Protein AF-A0A3D2Q6K9-F1 (afdb_monomer_lite)

Structure (mmCIF, N/CA/C/O backbone):
data_AF-A0A3D2Q6K9-F1
#
_entry.id   AF-A0A3D2Q6K9-F1
#
loop_
_atom_site.group_PDB
_atom_site.id
_atom_site.type_symbol
_atom_site.label_atom_id
_atom_site.label_alt_id
_atom_site.label_comp_id
_atom_site.label_asym_id
_atom_site.label_entity_id
_atom_site.label_seq_id
_atom_site.pdbx_PDB_ins_code
_atom_site.Cartn_x
_atom_site.Cartn_y
_atom_site.Cartn_z
_atom_site.occupancy
_atom_site.B_iso_or_equiv
_atom_site.auth_seq_id
_atom_site.auth_comp_id
_atom_site.auth_asym_id
_atom_site.auth_atom_id
_atom_site.pdbx_PDB_model_num
ATOM 1 N N . MET A 1 1 ? -17.529 -21.625 10.322 1.00 55.47 1 MET A N 1
ATOM 2 C CA . MET A 1 1 ? -16.705 -20.407 10.408 1.00 55.47 1 MET A CA 1
ATOM 3 C C . MET A 1 1 ? -17.186 -19.520 9.284 1.00 55.47 1 MET A C 1
ATOM 5 O O . MET A 1 1 ? -17.028 -19.915 8.136 1.00 55.47 1 MET A O 1
ATOM 9 N N . GLU A 1 2 ? -17.887 -18.443 9.616 1.00 82.94 2 GLU A N 1
ATOM 10 C CA . GLU A 1 2 ? -18.277 -17.414 8.651 1.00 82.94 2 GLU A CA 1
ATOM 11 C C . GLU A 1 2 ? -17.217 -16.316 8.727 1.00 82.94 2 GLU A C 1
ATOM 13 O O . GLU A 1 2 ? -16.812 -15.921 9.822 1.00 82.94 2 GLU A O 1
ATOM 18 N N . THR A 1 3 ? -16.693 -15.923 7.572 1.00 85.94 3 THR A N 1
ATOM 19 C CA . THR A 1 3 ? -15.709 -14.850 7.440 1.00 85.94 3 THR A CA 1
ATOM 20 C C . THR A 1 3 ? -16.382 -13.735 6.666 1.00 85.94 3 THR A C 1
ATOM 22 O O . THR A 1 3 ? -16.776 -13.954 5.521 1.00 85.94 3 THR A O 1
ATOM 25 N N . ASP A 1 4 ? -16.464 -12.553 7.268 1.00 86.94 4 ASP A N 1
ATOM 26 C CA . ASP A 1 4 ? -17.019 -11.370 6.620 1.00 86.94 4 ASP A CA 1
ATOM 27 C C . ASP A 1 4 ? -15.901 -10.504 6.034 1.00 86.94 4 ASP A C 1
ATOM 29 O O . ASP A 1 4 ? -14.894 -10.213 6.688 1.00 86.94 4 ASP A O 1
ATOM 33 N N . LEU A 1 5 ? -16.079 -10.086 4.780 1.00 88.75 5 LEU A N 1
ATOM 34 C CA . LEU A 1 5 ? -15.192 -9.134 4.122 1.00 88.75 5 LEU A CA 1
ATOM 35 C C . LEU A 1 5 ? -15.579 -7.714 4.544 1.00 88.75 5 LEU A C 1
ATOM 37 O O . LEU A 1 5 ? -16.621 -7.202 4.148 1.00 88.75 5 LEU A O 1
ATOM 41 N N . ILE A 1 6 ? -14.716 -7.075 5.330 1.00 88.00 6 ILE A N 1
ATOM 42 C CA . ILE A 1 6 ? -14.958 -5.733 5.887 1.00 88.00 6 ILE A CA 1
ATOM 43 C C . ILE A 1 6 ? -14.280 -4.603 5.095 1.00 88.00 6 ILE A C 1
ATOM 45 O O . ILE A 1 6 ? -14.420 -3.434 5.448 1.00 88.00 6 ILE A O 1
ATOM 49 N N . GLY A 1 7 ? -13.546 -4.930 4.027 1.00 85.19 7 GLY A N 1
ATOM 50 C CA . GLY A 1 7 ? -12.938 -3.942 3.141 1.00 85.19 7 GLY A CA 1
ATOM 51 C C . GLY A 1 7 ? -11.932 -4.531 2.156 1.00 85.19 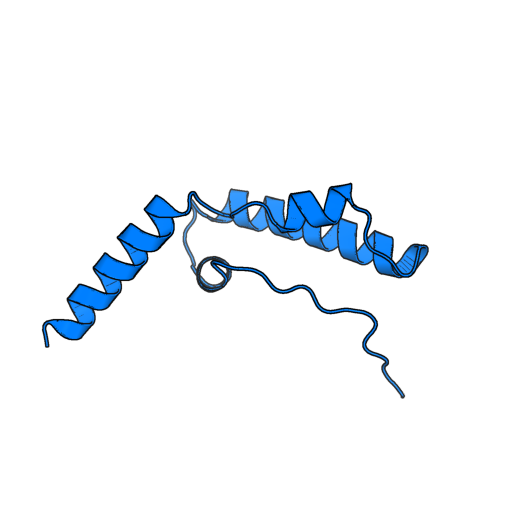7 GLY A C 1
ATOM 52 O O . GLY A 1 7 ? -11.284 -5.540 2.431 1.00 85.19 7 GLY A O 1
ATOM 53 N N . GLU A 1 8 ? -11.779 -3.854 1.020 1.00 91.19 8 GLU A N 1
ATOM 54 C CA . GLU A 1 8 ? -10.770 -4.132 -0.004 1.00 91.19 8 GLU A CA 1
ATOM 55 C C . GLU A 1 8 ? -10.032 -2.839 -0.354 1.00 91.19 8 GLU A C 1
ATOM 57 O O . GLU A 1 8 ? -10.630 -1.764 -0.410 1.00 91.19 8 GLU A O 1
ATOM 62 N N . ILE A 1 9 ? -8.723 -2.940 -0.589 1.00 92.19 9 ILE A N 1
ATOM 63 C CA . ILE A 1 9 ? -7.883 -1.806 -0.979 1.00 92.19 9 ILE A CA 1
ATOM 64 C C . ILE A 1 9 ? -7.302 -2.108 -2.356 1.00 92.19 9 ILE A C 1
ATOM 66 O O . ILE A 1 9 ? -6.493 -3.024 -2.514 1.00 92.19 9 ILE A O 1
ATOM 70 N N . TYR A 1 10 ? -7.709 -1.318 -3.346 1.00 92.00 10 TYR A N 1
ATOM 71 C CA . TYR A 1 10 ? -7.219 -1.403 -4.720 1.00 92.00 10 TYR A CA 1
ATOM 72 C C . TYR A 1 10 ? -6.189 -0.312 -4.989 1.00 92.00 10 TYR A C 1
ATOM 74 O O . TYR A 1 10 ? -6.251 0.773 -4.410 1.00 92.00 10 TYR A O 1
ATOM 82 N N . ARG A 1 11 ? -5.234 -0.587 -5.882 1.00 91.25 11 ARG A N 1
ATOM 83 C CA . ARG A 1 11 ? -4.178 0.370 -6.214 1.00 91.25 11 ARG A CA 1
ATOM 84 C C . ARG A 1 11 ? -3.663 0.203 -7.644 1.00 91.25 11 ARG A C 1
ATOM 86 O O . ARG A 1 11 ? -3.470 -0.908 -8.136 1.00 91.25 11 ARG A O 1
ATOM 93 N N . ASN A 1 12 ? -3.382 1.344 -8.270 1.00 91.12 12 ASN A N 1
ATOM 94 C CA . ASN A 1 12 ? -2.677 1.442 -9.546 1.00 91.12 12 ASN A CA 1
ATOM 95 C C . ASN A 1 12 ? -1.211 1.014 -9.411 1.00 91.12 12 ASN A C 1
ATOM 97 O O . ASN A 1 12 ? -0.656 0.981 -8.320 1.00 91.12 12 ASN A O 1
ATOM 101 N N . GLN A 1 13 ? -0.546 0.714 -10.526 1.00 92.62 13 GLN A N 1
ATOM 102 C CA . GLN A 1 13 ? 0.860 0.286 -10.518 1.00 92.62 13 GLN A CA 1
ATOM 103 C C . GLN A 1 13 ? 1.111 -1.017 -9.721 1.00 92.62 13 GLN A C 1
ATOM 105 O O . GLN A 1 13 ? 2.247 -1.327 -9.369 1.00 92.62 13 GLN A O 1
ATOM 110 N N . GLY A 1 14 ? 0.068 -1.830 -9.496 1.00 89.75 14 GLY A N 1
ATOM 111 C CA . GLY A 1 14 ? 0.138 -3.121 -8.800 1.00 89.75 14 GLY A CA 1
ATOM 112 C C . GLY A 1 14 ? 1.247 -4.075 -9.275 1.00 89.75 14 GLY A C 1
ATOM 113 O O . GLY A 1 14 ? 1.875 -4.701 -8.421 1.00 89.75 14 GLY A O 1
ATOM 114 N N . PRO A 1 15 ? 1.589 -4.147 -10.581 1.00 90.19 15 PRO A N 1
ATOM 115 C CA . PRO A 1 15 ? 2.718 -4.952 -11.045 1.00 90.19 15 PRO A CA 1
ATOM 116 C C . PRO A 1 15 ? 4.063 -4.624 -10.381 1.00 90.19 15 PRO A C 1
ATOM 118 O O . PRO A 1 15 ? 4.919 -5.500 -10.331 1.00 90.19 15 PRO A O 1
ATOM 121 N N . LEU A 1 16 ? 4.261 -3.407 -9.852 1.00 92.62 16 LEU A N 1
ATOM 122 C CA . LEU A 1 16 ? 5.482 -3.041 -9.122 1.00 92.62 16 LEU A CA 1
ATOM 123 C C . LEU A 1 16 ? 5.640 -3.832 -7.821 1.00 92.62 16 LEU A C 1
ATOM 125 O O . LEU A 1 16 ? 6.761 -4.108 -7.417 1.00 92.62 16 LEU A O 1
ATOM 129 N N . LEU A 1 17 ? 4.537 -4.251 -7.193 1.00 92.19 17 LEU A N 1
ATOM 130 C CA . LEU A 1 17 ? 4.558 -5.026 -5.947 1.00 92.19 17 LEU A CA 1
ATOM 131 C C . LEU A 1 17 ? 5.083 -6.457 -6.138 1.00 92.19 17 LEU A C 1
ATOM 133 O O . LEU A 1 17 ? 5.420 -7.116 -5.158 1.00 92.19 17 LEU A O 1
ATOM 137 N N . LEU A 1 18 ? 5.109 -6.940 -7.383 1.00 89.38 18 LEU A N 1
ATOM 138 C CA . LEU A 1 18 ? 5.549 -8.286 -7.757 1.00 89.38 18 LEU A CA 1
ATOM 139 C C . LEU A 1 18 ? 6.976 -8.304 -8.320 1.00 89.38 18 LEU A C 1
ATOM 141 O O . LEU A 1 18 ? 7.478 -9.367 -8.680 1.00 89.38 18 LEU A O 1
ATOM 145 N N . ARG A 1 19 ? 7.612 -7.135 -8.465 1.00 86.94 19 ARG A N 1
ATOM 146 C CA . ARG A 1 19 ? 8.959 -7.017 -9.025 1.00 86.94 19 ARG A CA 1
ATOM 147 C C . ARG A 1 19 ? 9.998 -7.249 -7.937 1.00 86.94 19 ARG A C 1
ATOM 149 O O . ARG A 1 19 ? 9.941 -6.626 -6.882 1.00 86.94 19 ARG A O 1
ATOM 156 N N . ASP A 1 20 ? 10.967 -8.101 -8.246 1.00 88.19 20 ASP A N 1
ATOM 157 C CA . ASP A 1 20 ? 12.188 -8.261 -7.463 1.00 88.19 20 ASP A CA 1
ATOM 158 C C . ASP A 1 20 ? 13.214 -7.216 -7.934 1.00 88.19 20 ASP A C 1
ATOM 160 O O . ASP A 1 20 ? 14.059 -7.480 -8.790 1.00 88.19 20 ASP A O 1
ATOM 164 N N . ASP A 1 21 ? 13.026 -5.974 -7.481 1.00 90.12 21 ASP A N 1
ATOM 165 C CA . ASP A 1 21 ? 13.912 -4.843 -7.768 1.00 90.12 21 ASP A CA 1
ATOM 166 C C . ASP A 1 21 ? 14.300 -4.149 -6.450 1.00 90.12 21 ASP A C 1
ATOM 168 O O . ASP A 1 21 ? 13.436 -3.534 -5.810 1.00 90.12 21 ASP A O 1
ATOM 172 N N . PRO A 1 22 ? 15.587 -4.189 -6.051 1.00 94.00 22 PRO A N 1
ATOM 173 C CA . PRO A 1 22 ? 16.076 -3.531 -4.840 1.00 94.00 22 PRO A CA 1
ATOM 174 C C . PRO A 1 22 ? 15.754 -2.032 -4.760 1.00 94.00 22 PRO A C 1
ATOM 176 O O . PRO A 1 22 ? 15.630 -1.483 -3.667 1.00 94.00 22 P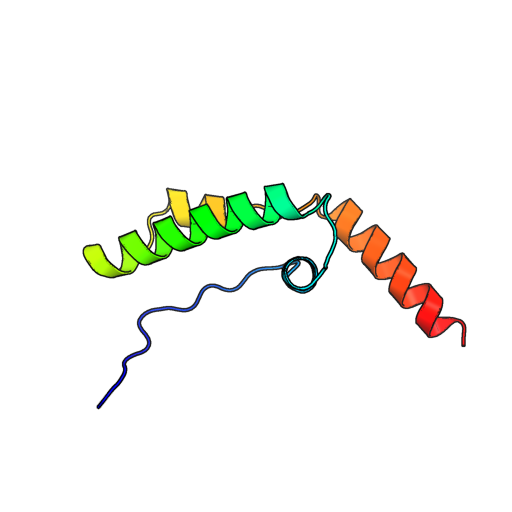RO A O 1
ATOM 179 N N . GLN A 1 23 ? 15.594 -1.345 -5.896 1.00 92.19 23 GLN A N 1
ATOM 180 C CA . GLN A 1 23 ? 15.241 0.079 -5.911 1.00 92.19 23 GLN A CA 1
ATOM 181 C C . GLN A 1 23 ? 13.778 0.323 -5.513 1.00 92.19 23 GLN A C 1
ATOM 183 O O . GLN A 1 23 ? 13.445 1.402 -5.019 1.00 92.19 23 GLN A O 1
ATOM 188 N N . LEU A 1 24 ? 12.905 -0.671 -5.700 1.00 93.62 24 LEU A N 1
ATOM 189 C CA . LEU A 1 24 ? 11.492 -0.597 -5.328 1.00 93.62 24 LEU A CA 1
ATOM 190 C C . LEU A 1 24 ? 11.239 -1.007 -3.875 1.00 93.62 24 LEU A C 1
ATOM 192 O O . LEU A 1 24 ? 10.227 -0.597 -3.307 1.00 93.62 24 LEU A O 1
ATOM 196 N N . GLU A 1 25 ? 12.140 -1.765 -3.245 1.00 94.88 25 GLU A N 1
ATOM 197 C CA . GLU A 1 25 ? 11.997 -2.213 -1.854 1.00 94.88 25 GLU A CA 1
ATOM 198 C C . GLU A 1 25 ? 11.606 -1.107 -0.859 1.00 94.88 25 GLU A C 1
ATOM 200 O O . GLU A 1 25 ? 10.612 -1.297 -0.149 1.00 94.88 25 GLU A O 1
ATOM 205 N N . PRO A 1 26 ? 12.295 0.054 -0.786 1.00 95.81 26 PRO A N 1
ATOM 206 C CA . PRO A 1 26 ? 11.935 1.093 0.179 1.00 95.81 26 PRO A CA 1
ATOM 207 C C . PRO A 1 26 ? 10.540 1.679 -0.082 1.00 95.81 26 PRO A C 1
ATOM 209 O O . PRO A 1 26 ? 9.792 1.951 0.859 1.00 95.81 26 PRO A O 1
ATOM 212 N N . ILE A 1 27 ? 10.158 1.815 -1.353 1.00 95.25 27 ILE A N 1
ATOM 213 C CA . ILE A 1 27 ? 8.851 2.334 -1.778 1.00 95.25 27 ILE A CA 1
ATOM 214 C C . ILE A 1 27 ? 7.743 1.345 -1.388 1.00 95.25 27 ILE A C 1
ATOM 216 O O . ILE A 1 27 ? 6.729 1.717 -0.790 1.00 95.25 27 ILE A O 1
ATOM 220 N N . ILE A 1 28 ? 7.951 0.057 -1.671 1.00 95.19 28 ILE A N 1
ATOM 221 C CA . ILE A 1 28 ? 7.013 -1.015 -1.325 1.00 95.19 28 ILE A CA 1
ATOM 222 C C . ILE A 1 28 ? 6.895 -1.150 0.197 1.00 95.19 28 ILE A C 1
ATOM 224 O O . ILE A 1 28 ? 5.790 -1.336 0.712 1.00 95.19 28 ILE A O 1
ATOM 228 N N . ALA A 1 29 ? 8.003 -1.034 0.933 1.00 95.69 29 ALA A N 1
ATOM 229 C CA . ALA A 1 29 ? 7.998 -1.059 2.391 1.00 95.69 29 ALA A CA 1
ATOM 230 C C . ALA A 1 29 ? 7.160 0.092 2.964 1.00 95.69 29 ALA A C 1
ATOM 232 O O . ALA A 1 29 ? 6.311 -0.140 3.828 1.00 95.69 29 ALA A O 1
ATOM 233 N N . GLN A 1 30 ? 7.318 1.310 2.437 1.00 96.00 30 GLN A N 1
ATOM 234 C CA . GLN A 1 30 ? 6.511 2.458 2.847 1.00 96.00 30 GLN A CA 1
ATOM 235 C C . GLN A 1 30 ? 5.018 2.243 2.559 1.00 96.00 30 GLN A C 1
ATOM 237 O O . GLN A 1 30 ? 4.178 2.528 3.414 1.00 96.00 30 GLN A O 1
ATOM 242 N N . TYR A 1 31 ? 4.669 1.680 1.400 1.00 96.56 31 TYR A N 1
ATOM 243 C CA . TYR A 1 31 ? 3.280 1.334 1.093 1.00 96.56 31 TYR A CA 1
ATOM 244 C C . TYR A 1 31 ? 2.709 0.279 2.052 1.00 96.56 31 TYR A C 1
ATOM 246 O O . TYR A 1 31 ? 1.592 0.432 2.547 1.00 96.56 31 TYR A O 1
ATOM 254 N N . LYS A 1 32 ? 3.481 -0.762 2.385 1.00 96.00 32 LYS A N 1
ATOM 255 C CA . LYS A 1 32 ? 3.064 -1.781 3.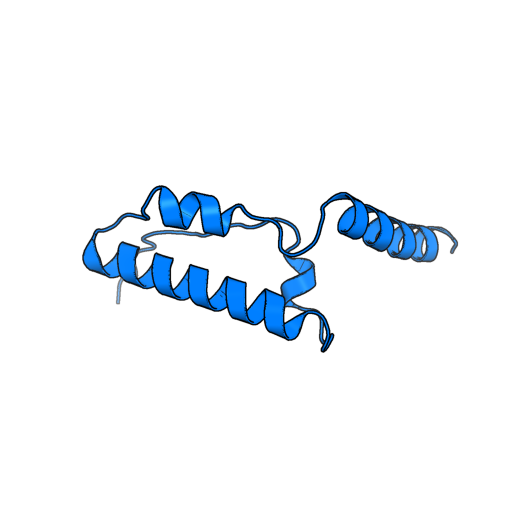361 1.00 96.00 32 LYS A CA 1
ATOM 256 C C . LYS A 1 32 ? 2.796 -1.178 4.742 1.00 96.00 32 LYS A C 1
ATOM 258 O O . LYS A 1 32 ? 1.847 -1.598 5.397 1.00 96.00 32 LYS A O 1
ATOM 263 N N . LEU A 1 33 ? 3.564 -0.170 5.166 1.00 97.88 33 LEU A N 1
ATOM 264 C CA . LEU A 1 33 ? 3.285 0.560 6.409 1.00 97.88 33 LEU A CA 1
ATOM 265 C C . LEU A 1 33 ? 1.940 1.301 6.350 1.00 97.88 33 LEU A C 1
ATOM 267 O O . LEU A 1 33 ? 1.180 1.257 7.314 1.00 97.88 33 LEU A O 1
ATOM 271 N N . ARG A 1 34 ? 1.595 1.915 5.211 1.00 97.25 34 ARG A N 1
ATOM 272 C CA . ARG A 1 34 ? 0.279 2.556 5.013 1.00 97.25 34 ARG A CA 1
ATOM 273 C C . ARG A 1 34 ? -0.863 1.541 5.074 1.00 97.25 34 ARG A C 1
ATOM 275 O O . ARG A 1 34 ? -1.868 1.800 5.730 1.00 97.25 34 ARG A O 1
ATOM 282 N N . LEU A 1 35 ? -0.685 0.360 4.475 1.00 96.94 35 LEU A N 1
ATOM 283 C CA . LEU A 1 35 ? -1.652 -0.741 4.577 1.00 96.94 35 LEU A CA 1
ATOM 284 C C . LEU A 1 35 ? -1.826 -1.238 6.017 1.00 96.94 35 LEU A C 1
ATOM 286 O O . LEU A 1 35 ? -2.944 -1.525 6.431 1.00 96.94 35 LEU A O 1
ATOM 290 N N . GLN A 1 36 ? -0.745 -1.317 6.798 1.00 97.56 36 GLN A N 1
ATOM 291 C CA . GLN A 1 36 ? -0.828 -1.677 8.217 1.00 97.56 36 GLN A CA 1
ATOM 292 C C . GLN A 1 36 ? -1.603 -0.635 9.027 1.00 97.56 36 GLN A C 1
ATOM 294 O O . GLN A 1 36 ? -2.388 -1.005 9.901 1.00 97.56 36 GLN A O 1
ATOM 299 N N . THR A 1 37 ? -1.411 0.654 8.736 1.00 97.94 37 THR A N 1
ATOM 300 C CA . THR A 1 37 ? -2.208 1.732 9.334 1.00 97.94 37 THR A CA 1
ATOM 301 C C . THR A 1 37 ? -3.682 1.576 8.974 1.00 97.94 37 THR A C 1
ATOM 303 O O . THR A 1 37 ? -4.505 1.507 9.879 1.00 97.94 37 THR A O 1
ATOM 306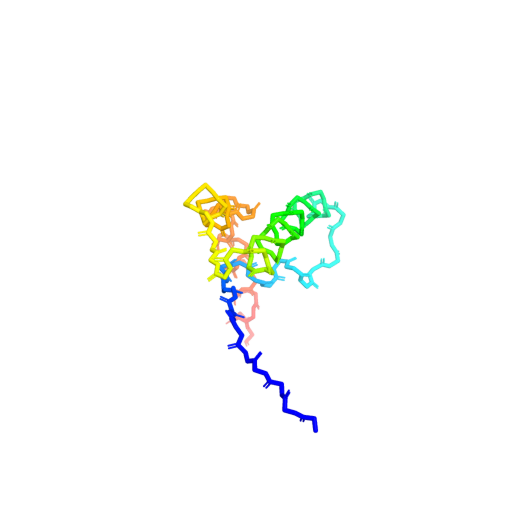 N N . ALA A 1 38 ? -4.013 1.404 7.692 1.00 97.19 38 ALA A N 1
ATOM 307 C CA . ALA A 1 38 ? -5.394 1.205 7.251 1.00 97.19 38 ALA A CA 1
ATOM 308 C C . ALA A 1 38 ? -6.042 -0.031 7.893 1.00 97.19 38 ALA A C 1
ATOM 310 O O . ALA A 1 38 ? -7.164 0.039 8.379 1.00 97.19 38 ALA A O 1
ATOM 311 N N . GLY A 1 39 ? -5.319 -1.153 7.970 1.00 95.75 39 GLY A N 1
ATOM 312 C CA . GLY A 1 39 ? -5.799 -2.354 8.655 1.00 95.75 39 GLY A CA 1
ATOM 313 C C . GLY A 1 39 ? -6.076 -2.112 10.141 1.00 95.75 39 GLY A C 1
ATOM 314 O O . GLY A 1 39 ? -7.076 -2.593 10.668 1.00 95.75 39 GLY A O 1
ATOM 315 N N . ARG A 1 40 ? -5.232 -1.323 10.818 1.00 96.75 40 ARG A N 1
ATOM 316 C CA . ARG A 1 40 ? -5.447 -0.925 12.217 1.00 96.75 40 ARG A CA 1
ATOM 317 C C . ARG A 1 40 ? -6.686 -0.041 12.376 1.00 96.75 40 ARG A C 1
ATOM 319 O O . ARG A 1 40 ? -7.435 -0.244 13.326 1.00 96.75 40 ARG A O 1
ATOM 326 N N . GLU A 1 41 ? -6.893 0.914 11.475 1.00 97.00 41 GLU A N 1
ATOM 327 C CA . GLU A 1 41 ? -8.076 1.785 11.477 1.00 97.00 41 GLU A CA 1
ATOM 328 C C . GLU A 1 41 ? -9.355 0.971 11.245 1.00 97.00 41 GLU A C 1
ATOM 330 O O . GLU A 1 41 ? -10.284 1.067 12.039 1.00 97.00 41 GLU A O 1
ATOM 335 N N . ILE A 1 42 ? -9.371 0.064 10.262 1.00 95.12 42 ILE A N 1
ATOM 336 C CA . ILE A 1 42 ? -10.524 -0.811 9.998 1.00 95.12 42 ILE A CA 1
ATOM 337 C C . ILE A 1 42 ? -10.883 -1.642 11.236 1.00 95.12 42 ILE A C 1
ATOM 339 O O . ILE A 1 42 ? -12.054 -1.720 11.599 1.00 95.12 42 ILE A O 1
ATOM 343 N N . VAL A 1 43 ? -9.896 -2.250 11.905 1.00 93.19 43 VAL A N 1
ATOM 344 C CA . VAL A 1 43 ? -10.145 -3.091 13.091 1.00 93.19 43 VAL A CA 1
ATOM 345 C C . VAL A 1 43 ? -10.728 -2.285 14.255 1.00 93.19 43 VAL A C 1
ATOM 347 O O . VAL A 1 43 ? -11.578 -2.796 14.980 1.00 93.19 43 VAL A O 1
ATOM 350 N N . ASN A 1 44 ? -10.279 -1.044 14.448 1.00 95.69 44 ASN A N 1
ATOM 351 C CA . ASN A 1 44 ? -10.663 -0.241 15.611 1.00 95.69 44 ASN A CA 1
ATOM 352 C C . ASN A 1 44 ? -11.904 0.628 15.371 1.00 95.69 44 ASN A C 1
ATOM 354 O O . ASN A 1 44 ? -12.663 0.885 16.301 1.00 95.69 44 ASN A O 1
ATOM 358 N N . GLU A 1 45 ? -12.089 1.105 14.143 1.00 95.69 45 GLU A N 1
ATOM 359 C CA . GLU A 1 45 ? -13.026 2.179 13.798 1.00 95.69 45 GLU A CA 1
ATOM 360 C C . GLU A 1 45 ? -14.020 1.765 12.704 1.00 95.69 45 GLU A C 1
ATOM 362 O O . GLU A 1 45 ? -14.910 2.546 12.371 1.00 95.69 45 GLU A O 1
ATOM 367 N N . LEU A 1 46 ? -13.876 0.563 12.123 1.00 93.62 46 LEU A N 1
ATOM 368 C CA . LEU A 1 46 ? -14.648 0.083 10.964 1.00 93.62 46 LEU A CA 1
ATOM 369 C C . LEU A 1 46 ? -14.625 1.061 9.775 1.00 93.62 46 LEU A C 1
ATOM 371 O O . LEU A 1 46 ? -15.542 1.095 8.955 1.00 93.62 46 LEU A O 1
ATOM 375 N N . SER A 1 47 ? -13.571 1.872 9.680 1.00 95.12 47 SER A N 1
ATOM 376 C CA . SER A 1 47 ? -13.381 2.860 8.623 1.00 95.12 47 SER A CA 1
ATOM 377 C C . SER A 1 47 ? -11.892 3.146 8.405 1.00 95.12 47 SER A C 1
ATOM 379 O O . SER A 1 47 ? -11.058 2.752 9.214 1.00 95.12 47 SER A O 1
ATOM 381 N N . ILE A 1 48 ? -11.560 3.799 7.288 1.00 97.00 48 ILE A N 1
ATOM 382 C CA . ILE A 1 48 ? -10.214 4.317 7.001 1.00 97.00 48 ILE A CA 1
ATOM 383 C C . ILE A 1 48 ? -10.288 5.841 7.059 1.00 97.00 48 ILE A C 1
ATOM 385 O O . ILE A 1 48 ? -11.197 6.438 6.467 1.00 97.00 48 ILE A O 1
ATOM 389 N N . SER A 1 49 ? -9.326 6.472 7.725 1.00 97.38 49 SER A N 1
ATOM 390 C CA . SER A 1 49 ? -9.257 7.924 7.852 1.00 97.38 49 SER A CA 1
ATOM 391 C C . SER A 1 49 ? -8.995 8.600 6.500 1.00 97.38 49 SER A C 1
ATOM 393 O O . SER A 1 49 ? -8.316 8.062 5.624 1.00 97.38 49 SER A O 1
ATOM 395 N N . GLU A 1 50 ? -9.485 9.830 6.316 1.00 97.88 50 GLU A N 1
ATOM 396 C CA . GLU A 1 50 ? -9.239 10.601 5.082 1.00 97.88 50 GLU A CA 1
ATOM 397 C C . GLU A 1 50 ? -7.747 10.840 4.822 1.00 97.88 50 GLU A C 1
ATOM 399 O O . GLU A 1 50 ? -7.304 10.901 3.675 1.00 97.88 50 GLU A O 1
ATOM 404 N N . LYS A 1 51 ? -6.952 10.940 5.892 1.00 98.00 51 LYS A N 1
ATOM 405 C CA . LYS A 1 51 ? -5.497 11.022 5.791 1.00 98.00 51 LYS A CA 1
ATOM 406 C C . LYS A 1 51 ? -4.932 9.743 5.171 1.00 98.00 51 LYS A C 1
ATOM 408 O O . LYS A 1 51 ? -4.219 9.821 4.174 1.00 98.00 51 LYS A O 1
ATOM 413 N N . THR A 1 52 ? -5.267 8.583 5.729 1.00 97.50 52 THR A N 1
ATOM 414 C CA . THR A 1 52 ? -4.746 7.301 5.248 1.00 97.50 52 THR A CA 1
ATOM 415 C C . THR A 1 52 ? -5.261 6.959 3.854 1.00 97.50 52 THR A C 1
ATOM 41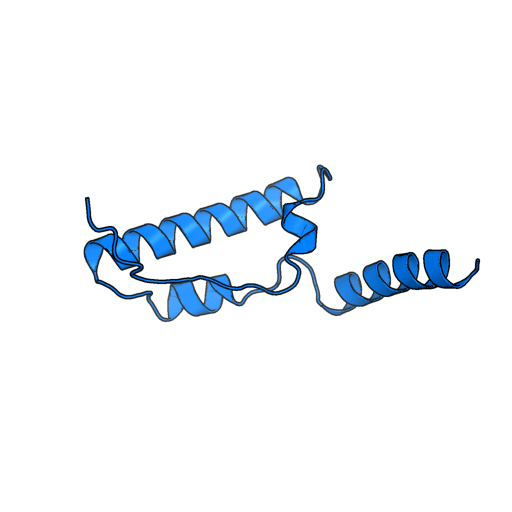7 O O . THR A 1 52 ? -4.484 6.452 3.050 1.00 97.50 52 THR A O 1
ATOM 420 N N . LYS A 1 53 ? -6.504 7.318 3.501 1.00 96.38 53 LYS A N 1
ATOM 421 C CA . LYS A 1 53 ? -6.996 7.210 2.116 1.00 96.38 53 LYS A CA 1
ATOM 422 C C . LYS A 1 53 ? -6.111 7.980 1.137 1.00 96.38 53 LYS A C 1
ATOM 424 O O . LYS A 1 53 ? -5.635 7.393 0.174 1.00 96.38 53 LYS A O 1
ATOM 429 N N . ARG A 1 54 ? -5.814 9.253 1.420 1.00 96.56 54 ARG A N 1
ATOM 430 C CA . ARG A 1 54 ? -4.936 10.072 0.564 1.00 96.56 54 ARG A CA 1
ATOM 431 C C . ARG A 1 54 ? -3.535 9.480 0.441 1.00 96.56 54 ARG A C 1
ATOM 433 O O . ARG A 1 54 ? -3.003 9.386 -0.657 1.00 96.56 54 ARG A O 1
ATOM 440 N N . GLU A 1 55 ? -2.957 9.016 1.547 1.00 96.12 55 GLU A N 1
ATOM 441 C CA . GLU A 1 55 ? -1.649 8.346 1.530 1.00 96.12 55 GLU A CA 1
ATOM 442 C C . GLU A 1 55 ? -1.681 7.037 0.712 1.00 96.12 55 GLU A C 1
ATOM 444 O O . GLU A 1 55 ? -0.699 6.682 0.057 1.00 96.12 55 GLU A O 1
ATOM 449 N N . LEU A 1 56 ? -2.799 6.304 0.722 1.00 95.62 56 LEU A N 1
ATOM 450 C CA . LEU A 1 56 ? -3.014 5.106 -0.097 1.00 95.62 56 LEU A CA 1
ATOM 451 C C . LEU A 1 56 ? -3.305 5.415 -1.576 1.00 95.62 56 LEU A C 1
ATOM 453 O O . LEU A 1 56 ? -3.168 4.513 -2.407 1.00 95.62 56 LEU A O 1
ATOM 457 N N . GLU A 1 57 ? -3.626 6.653 -1.931 1.00 93.81 57 GLU A N 1
ATOM 458 C CA . GLU A 1 57 ? -3.791 7.094 -3.323 1.00 93.81 57 GLU A CA 1
ATOM 459 C C . GLU A 1 57 ? -2.484 7.595 -3.951 1.00 93.81 57 GLU A C 1
ATOM 461 O O . GLU A 1 57 ? -2.365 7.606 -5.175 1.00 93.81 57 GLU A O 1
ATOM 466 N N . GLU A 1 58 ? -1.478 7.948 -3.144 1.00 93.00 58 GLU A N 1
ATOM 467 C CA . GLU A 1 58 ? -0.167 8.349 -3.659 1.00 93.00 58 GLU A CA 1
ATOM 468 C C . GLU A 1 58 ? 0.472 7.237 -4.502 1.00 93.00 58 GLU A C 1
ATOM 470 O O . GLU A 1 58 ? 0.556 6.071 -4.086 1.00 93.00 58 GLU A O 1
ATOM 475 N N . GLU A 1 59 ? 0.955 7.626 -5.680 1.00 94.00 59 GLU A N 1
ATOM 476 C CA . GLU A 1 59 ? 1.632 6.737 -6.614 1.00 94.00 59 GLU A CA 1
ATOM 477 C C . GLU A 1 59 ? 2.906 6.138 -5.998 1.00 94.00 59 GLU A C 1
ATOM 479 O O . GLU A 1 59 ? 3.602 6.790 -5.220 1.00 94.00 59 GLU A O 1
ATOM 484 N N . LEU A 1 60 ? 3.227 4.884 -6.345 1.00 94.38 60 LEU A N 1
ATOM 485 C CA . LEU A 1 60 ? 4.465 4.242 -5.879 1.00 94.38 60 LEU A CA 1
ATOM 486 C C . LEU A 1 60 ? 5.680 4.889 -6.551 1.00 94.38 60 LEU A C 1
ATOM 488 O O . LEU A 1 60 ? 6.689 5.162 -5.910 1.00 94.38 60 LEU A O 1
ATOM 492 N N . ILE A 1 61 ? 5.562 5.144 -7.850 1.00 94.44 61 ILE A N 1
ATOM 493 C CA . ILE A 1 61 ? 6.522 5.910 -8.641 1.00 94.44 61 ILE A CA 1
ATOM 494 C C . ILE A 1 61 ? 5.761 6.935 -9.490 1.00 94.44 61 ILE A C 1
ATOM 496 O O . ILE A 1 61 ? 4.569 6.732 -9.737 1.00 94.44 61 ILE A O 1
ATOM 500 N N . PRO A 1 62 ? 6.422 7.993 -9.991 1.00 94.81 62 PRO A N 1
ATOM 501 C CA . PRO A 1 62 ? 5.769 8.979 -10.848 1.00 94.81 62 PRO A CA 1
ATOM 502 C C . PRO A 1 62 ? 5.049 8.347 -12.047 1.00 94.81 62 PRO A C 1
ATOM 504 O O . PRO A 1 62 ? 5.615 7.485 -12.727 1.00 94.81 62 PRO A O 1
ATOM 507 N N . HIS A 1 63 ? 3.830 8.809 -12.330 1.00 92.31 63 HIS A N 1
ATOM 508 C CA . HIS A 1 63 ? 2.980 8.301 -13.408 1.00 92.31 63 HIS A CA 1
ATOM 509 C C . HIS A 1 63 ? 3.697 8.179 -14.754 1.00 92.31 63 HIS A C 1
ATOM 511 O O . HIS A 1 63 ? 3.674 7.125 -15.391 1.00 92.31 63 HIS A O 1
ATOM 517 N N . ASP A 1 64 ? 4.386 9.245 -15.163 1.00 94.44 64 ASP A N 1
ATOM 518 C CA . ASP A 1 64 ? 5.065 9.312 -16.457 1.00 94.44 64 ASP A CA 1
ATOM 519 C C . ASP A 1 64 ? 6.184 8.270 -16.560 1.00 94.44 64 ASP A C 1
ATOM 521 O O . ASP A 1 64 ? 6.354 7.633 -17.602 1.00 94.44 64 ASP A O 1
ATOM 525 N N . LEU A 1 65 ? 6.899 8.027 -15.455 1.00 92.75 65 LEU A N 1
ATOM 526 C CA . LEU A 1 65 ? 7.925 6.989 -15.383 1.00 92.75 65 LEU A CA 1
ATOM 527 C C . LEU A 1 65 ? 7.302 5.594 -15.516 1.00 92.75 65 LEU A C 1
ATOM 529 O O . LEU A 1 65 ? 7.836 4.742 -16.231 1.00 92.75 65 LEU A O 1
ATOM 533 N N . TYR A 1 66 ? 6.164 5.365 -14.857 1.00 93.06 66 TYR A N 1
ATOM 534 C CA . TYR A 1 66 ? 5.436 4.104 -14.961 1.00 93.06 66 TYR A CA 1
ATOM 535 C C . TYR A 1 66 ? 4.974 3.836 -16.399 1.00 93.06 66 TYR A C 1
ATOM 537 O O . TYR A 1 66 ? 5.228 2.753 -16.933 1.00 93.06 66 TYR A O 1
ATOM 545 N N . LEU A 1 67 ? 4.357 4.829 -17.051 1.00 92.50 67 LEU A N 1
ATOM 546 C CA . LEU A 1 67 ? 3.895 4.724 -18.438 1.00 92.50 67 LEU A CA 1
ATOM 547 C C . LEU A 1 67 ? 5.048 4.487 -19.410 1.00 92.50 67 LEU A C 1
ATOM 549 O O . LEU A 1 67 ? 4.956 3.603 -20.263 1.00 92.50 67 LEU A O 1
ATOM 553 N N . GLN A 1 68 ? 6.146 5.232 -19.266 1.00 93.19 68 GLN A N 1
ATOM 554 C CA . GLN A 1 68 ? 7.320 5.062 -20.114 1.00 93.19 68 GLN A CA 1
ATOM 555 C C . GLN A 1 68 ? 7.834 3.618 -20.056 1.00 93.19 68 GLN A C 1
ATOM 557 O O . GLN A 1 68 ? 8.009 2.981 -21.095 1.00 93.19 68 GLN A O 1
ATOM 562 N N . LYS A 1 69 ? 8.023 3.072 -18.848 1.00 88.19 69 LYS A N 1
ATOM 563 C CA . LYS A 1 69 ? 8.517 1.700 -18.673 1.00 88.19 69 LYS A CA 1
ATOM 564 C C . LYS A 1 69 ? 7.536 0.644 -19.152 1.00 88.19 69 LYS A C 1
ATOM 566 O O . LYS A 1 69 ? 7.957 -0.354 -19.735 1.00 88.19 69 LYS A O 1
ATOM 571 N N . HIS A 1 70 ? 6.242 0.861 -18.955 1.00 87.25 70 HIS A N 1
ATOM 572 C CA . HIS A 1 70 ? 5.234 -0.057 -19.465 1.00 87.25 70 HIS A CA 1
ATOM 573 C C . HIS A 1 70 ? 5.235 -0.102 -21.001 1.00 87.25 70 HIS A C 1
ATOM 575 O O . HIS A 1 70 ? 5.236 -1.185 -21.582 1.0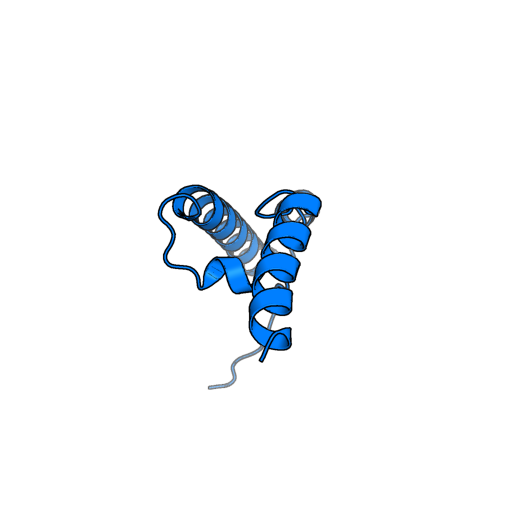0 87.25 70 HIS A O 1
ATOM 581 N N . ASN A 1 71 ? 5.324 1.059 -21.654 1.00 89.62 71 ASN A N 1
ATOM 582 C CA . ASN A 1 71 ? 5.389 1.158 -23.112 1.00 89.62 71 ASN A CA 1
ATOM 583 C C . ASN A 1 71 ? 6.675 0.543 -23.680 1.00 89.62 71 ASN A C 1
ATOM 585 O O . ASN A 1 71 ? 6.618 -0.124 -24.707 1.00 89.62 71 ASN A O 1
ATOM 589 N N . GLU A 1 72 ? 7.823 0.717 -23.014 1.00 89.12 72 GLU A N 1
ATOM 590 C CA . GLU A 1 72 ? 9.081 0.057 -23.399 1.00 89.12 72 GLU A CA 1
ATOM 591 C C . GLU A 1 72 ? 8.914 -1.472 -23.450 1.00 89.12 72 GLU A C 1
ATOM 593 O O . GLU A 1 72 ? 9.266 -2.096 -24.452 1.00 89.12 72 GLU A O 1
ATOM 598 N N . ILE A 1 73 ? 8.315 -2.069 -22.413 1.00 86.44 73 ILE A N 1
ATOM 599 C CA . ILE A 1 73 ? 8.045 -3.515 -22.354 1.00 86.44 73 ILE A CA 1
ATOM 600 C C . ILE A 1 73 ? 7.052 -3.928 -23.445 1.00 86.44 73 ILE A C 1
ATOM 602 O O . ILE A 1 73 ? 7.263 -4.922 -24.139 1.00 86.44 73 ILE A O 1
ATOM 606 N N . PHE A 1 74 ? 5.966 -3.174 -23.612 1.00 86.69 74 PHE A N 1
ATOM 607 C CA . PHE A 1 74 ? 4.926 -3.515 -24.578 1.00 86.69 74 PHE A CA 1
ATOM 608 C C . PHE A 1 74 ? 5.438 -3.446 -26.023 1.00 86.69 74 PHE A C 1
ATOM 610 O O . PHE A 1 74 ? 5.181 -4.352 -26.812 1.00 86.69 74 PHE A O 1
ATOM 617 N N . ASN A 1 75 ? 6.232 -2.427 -26.358 1.00 90.69 75 ASN A N 1
ATOM 618 C CA . ASN A 1 75 ? 6.849 -2.292 -27.676 1.00 90.69 75 ASN A CA 1
ATOM 619 C C . ASN A 1 75 ? 7.809 -3.450 -27.983 1.00 90.69 75 ASN A C 1
ATOM 621 O O . ASN A 1 75 ? 7.837 -3.925 -29.116 1.00 90.69 75 ASN A O 1
ATOM 625 N N . GLN A 1 76 ? 8.560 -3.943 -26.992 1.00 87.88 76 GLN A N 1
ATOM 626 C CA . GLN A 1 76 ? 9.408 -5.131 -27.163 1.00 87.88 76 GLN A CA 1
ATOM 627 C C . GLN A 1 76 ? 8.584 -6.380 -27.500 1.00 87.88 76 GLN A C 1
ATOM 629 O O . GLN A 1 76 ? 8.989 -7.159 -28.357 1.00 87.88 76 GLN A O 1
ATOM 634 N N . LEU A 1 77 ? 7.421 -6.553 -26.865 1.00 84.69 77 LEU A N 1
ATOM 635 C CA . LEU A 1 77 ? 6.521 -7.681 -27.129 1.00 84.69 77 LEU A CA 1
ATOM 636 C C . LEU A 1 77 ? 5.824 -7.577 -28.492 1.00 84.69 77 LEU A C 1
ATOM 638 O O . LEU A 1 77 ? 5.631 -8.591 -29.153 1.00 84.69 77 LEU A O 1
ATOM 642 N N . ALA A 1 78 ? 5.452 -6.366 -28.912 1.00 80.56 78 ALA A N 1
ATOM 643 C CA . ALA A 1 78 ? 4.748 -6.112 -30.170 1.00 80.56 78 ALA A CA 1
ATOM 644 C C . ALA A 1 78 ? 5.662 -6.097 -31.412 1.00 80.56 78 ALA A C 1
ATOM 646 O O . ALA A 1 78 ? 5.164 -6.021 -32.530 1.00 80.56 78 ALA A O 1
ATOM 647 N N . SER A 1 79 ? 6.985 -6.141 -31.226 1.00 71.94 79 SER A N 1
ATOM 648 C CA . SER A 1 79 ? 7.978 -6.151 -32.313 1.00 71.94 79 SER A CA 1
ATOM 649 C C . SER A 1 79 ? 8.343 -7.568 -32.797 1.00 71.94 79 SER A C 1
ATOM 651 O O . SER A 1 79 ? 9.364 -7.735 -33.467 1.00 71.94 79 SER A O 1
ATOM 653 N N . ILE A 1 80 ? 7.541 -8.575 -32.433 1.00 53.41 80 ILE A N 1
ATOM 654 C CA . ILE A 1 80 ? 7.640 -9.987 -32.848 1.00 53.41 80 ILE A CA 1
ATOM 655 C C . ILE A 1 80 ? 6.581 -10.250 -33.920 1.00 53.41 80 ILE A C 1
ATOM 657 O O . ILE A 1 80 ? 6.927 -10.896 -34.933 1.00 53.41 80 ILE A O 1
#

Radius of gyration: 16.21 Å; chains: 1; bounding box: 34×31×48 Å

Foldseek 3Di:
DDDDDLDDQDAPPVVLLVDPDPVLVVLNVQLVVLVVQQVVCCVPPSGGDPVSVVVSHDDSDDPVVSVVVVVVVVVVVVVD

Secondary structure (DSSP, 8-state):
-----------TTGGGGG---TTTHHHHHHHHHHHHHHHHHHHHHSS--HHHHHHHHS-SS-HHHHHHHHHHHHHHHHT-

pLDDT: mean 91.53, std 7.48, range [53.41, 98.0]

Sequence (80 aa):
METDLIGEIYRNQGPLLLRDDPQLEPIIAQYKLRLQTAGREIVNELSISEKTKRELEEELIPHDLYLQKHNEIFNQLASI